Protein AF-A0A5C4Y982-F1 (afdb_monomer_lite)

Structure (mmCIF, N/CA/C/O backbone):
data_AF-A0A5C4Y982-F1
#
_entry.id   AF-A0A5C4Y982-F1
#
loop_
_atom_site.group_PDB
_atom_site.id
_atom_site.type_symbol
_atom_site.label_atom_id
_atom_site.label_alt_id
_atom_site.label_comp_id
_atom_site.label_asym_id
_atom_site.label_entity_id
_atom_site.label_seq_id
_atom_site.pdbx_PDB_ins_code
_atom_site.Cartn_x
_atom_site.Cartn_y
_atom_site.Cartn_z
_atom_site.occupancy
_atom_site.B_iso_or_equiv
_atom_site.auth_seq_id
_atom_site.auth_comp_id
_atom_site.auth_asym_id
_atom_site.auth_atom_id
_atom_site.pdbx_PDB_model_num
ATOM 1 N N . MET A 1 1 ? 5.265 4.286 -18.327 1.00 46.62 1 MET A N 1
ATOM 2 C CA . MET A 1 1 ? 4.415 5.341 -17.744 1.00 46.62 1 MET A CA 1
ATOM 3 C C . MET A 1 1 ? 5.182 5.895 -16.563 1.00 46.62 1 MET A C 1
ATOM 5 O O . MET A 1 1 ? 5.734 5.102 -15.815 1.00 46.62 1 MET A O 1
ATOM 9 N N . SER A 1 2 ? 5.356 7.209 -16.491 1.00 53.41 2 SER A N 1
ATOM 10 C CA . SER A 1 2 ? 6.083 7.868 -15.402 1.00 53.41 2 SER A CA 1
ATOM 11 C C . SER A 1 2 ? 5.191 7.870 -14.162 1.00 53.41 2 SER A C 1
ATOM 13 O O . SER A 1 2 ? 4.015 8.209 -14.298 1.00 53.41 2 SER A O 1
ATOM 15 N N . SER A 1 3 ? 5.716 7.511 -12.987 1.00 56.31 3 SER A N 1
ATOM 16 C CA . SER A 1 3 ? 5.014 7.715 -11.711 1.00 56.31 3 SER A CA 1
ATOM 17 C C . SER A 1 3 ? 4.462 9.148 -11.656 1.00 56.31 3 SER A C 1
ATOM 19 O O . SER A 1 3 ? 5.150 10.064 -12.127 1.00 56.31 3 SER A O 1
ATOM 21 N N . PRO A 1 4 ? 3.246 9.391 -11.135 1.00 58.78 4 PRO A N 1
ATOM 22 C CA . PRO A 1 4 ? 2.752 10.749 -11.024 1.00 58.78 4 PRO A CA 1
ATOM 23 C C . PRO A 1 4 ? 3.696 11.547 -10.122 1.00 58.78 4 PRO A C 1
ATOM 25 O O . PRO A 1 4 ? 4.178 11.009 -9.122 1.00 58.78 4 PRO A O 1
ATOM 28 N N . PRO A 1 5 ? 3.956 12.823 -10.453 1.00 66.62 5 PRO A N 1
ATOM 29 C CA . PRO A 1 5 ? 4.956 13.667 -9.790 1.00 66.62 5 PRO A CA 1
ATOM 30 C C . PRO A 1 5 ? 4.715 13.896 -8.285 1.00 66.62 5 PRO A C 1
ATOM 32 O O . PRO A 1 5 ? 5.527 14.538 -7.630 1.00 66.62 5 PRO A O 1
ATOM 35 N N . GLU A 1 6 ? 3.622 13.367 -7.737 1.00 84.12 6 GLU A N 1
ATOM 36 C CA . GLU A 1 6 ? 3.155 13.571 -6.366 1.00 84.12 6 GLU A CA 1
ATOM 37 C C . GLU A 1 6 ? 3.273 12.312 -5.486 1.00 84.12 6 GLU A C 1
ATOM 39 O O . GLU A 1 6 ? 2.975 12.373 -4.296 1.00 84.12 6 GLU A O 1
ATOM 44 N N . ALA A 1 7 ? 3.691 11.163 -6.035 1.00 86.62 7 ALA A N 1
ATOM 45 C CA . ALA A 1 7 ? 3.870 9.928 -5.267 1.00 86.62 7 ALA A CA 1
ATOM 46 C C . ALA A 1 7 ? 5.219 9.929 -4.524 1.00 86.62 7 ALA A C 1
ATOM 48 O O . ALA A 1 7 ? 6.195 9.341 -4.987 1.00 86.62 7 ALA A O 1
ATOM 49 N N . THR A 1 8 ? 5.281 10.641 -3.398 1.00 92.31 8 THR A N 1
ATOM 50 C CA . THR A 1 8 ? 6.511 10.863 -2.618 1.00 92.31 8 THR A CA 1
ATOM 51 C C . THR A 1 8 ? 6.605 10.040 -1.341 1.00 92.31 8 THR A C 1
ATOM 53 O O . THR A 1 8 ? 7.682 9.974 -0.757 1.00 92.31 8 THR A O 1
ATOM 56 N N . GLU A 1 9 ? 5.515 9.414 -0.903 1.00 93.56 9 GLU A N 1
ATOM 57 C CA . GLU A 1 9 ? 5.486 8.645 0.338 1.00 93.56 9 GLU A CA 1
ATOM 58 C C . GLU A 1 9 ? 5.643 7.153 0.067 1.00 93.56 9 GLU A C 1
ATOM 60 O O . GLU A 1 9 ? 5.057 6.614 -0.875 1.00 93.56 9 GLU A O 1
ATOM 65 N N . PHE A 1 10 ? 6.416 6.473 0.910 1.00 90.56 10 PHE A N 1
ATOM 66 C CA . PHE A 1 10 ? 6.598 5.031 0.806 1.00 90.56 10 PHE A CA 1
ATOM 67 C C . PHE A 1 10 ? 5.492 4.292 1.564 1.00 90.56 10 PHE A C 1
ATOM 69 O O . PHE A 1 10 ? 5.273 4.517 2.752 1.00 90.56 10 PHE A O 1
ATOM 76 N N . PHE A 1 11 ? 4.826 3.371 0.878 1.00 89.56 11 PHE A N 1
ATOM 77 C CA . PHE A 1 11 ? 3.827 2.469 1.433 1.00 89.56 11 PHE A CA 1
ATOM 78 C C . PHE A 1 11 ? 4.364 1.038 1.379 1.00 89.56 11 PHE A C 1
ATOM 80 O O . PHE A 1 11 ? 4.908 0.612 0.361 1.00 89.56 11 PHE A O 1
ATOM 87 N N . SER A 1 12 ? 4.195 0.279 2.458 1.00 89.81 12 SER A N 1
ATOM 88 C CA . SER A 1 12 ? 4.507 -1.149 2.494 1.00 89.81 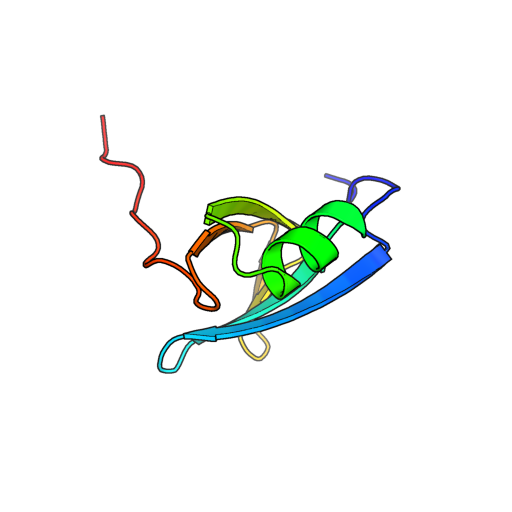12 SER A CA 1
ATOM 89 C C . SER A 1 12 ? 3.525 -1.859 3.404 1.00 89.81 12 SER A C 1
ATOM 91 O O . SER A 1 12 ? 3.321 -1.441 4.544 1.00 89.81 12 SER A O 1
ATOM 93 N N . MET A 1 13 ? 2.922 -2.930 2.904 1.00 85.62 13 MET A N 1
ATOM 94 C CA . MET A 1 13 ? 1.965 -3.713 3.664 1.00 85.62 13 MET A CA 1
ATOM 95 C C . MET A 1 13 ? 2.023 -5.187 3.288 1.00 85.62 13 MET A C 1
ATOM 97 O O . MET A 1 13 ? 2.228 -5.536 2.127 1.00 85.62 13 MET A O 1
ATOM 101 N N . THR A 1 14 ? 1.802 -6.050 4.275 1.00 84.19 14 THR A N 1
ATOM 102 C CA . THR A 1 14 ? 1.803 -7.503 4.105 1.00 84.19 14 THR A CA 1
ATOM 103 C C . THR A 1 14 ? 0.393 -8.049 4.303 1.00 84.19 14 THR A C 1
ATOM 105 O O . THR A 1 14 ? -0.233 -7.805 5.331 1.00 84.19 14 THR A O 1
ATOM 108 N N . TYR A 1 15 ? -0.100 -8.794 3.315 1.00 76.56 15 TYR A N 1
ATOM 109 C CA . TYR A 1 15 ? -1.344 -9.554 3.362 1.00 76.56 15 TYR A CA 1
ATOM 110 C C . TYR A 1 15 ? -1.034 -11.041 3.165 1.00 76.56 15 TYR A C 1
ATOM 112 O O . TYR A 1 15 ? -0.621 -11.468 2.084 1.00 76.56 15 TYR A O 1
ATOM 120 N N . GLY A 1 16 ? -1.215 -11.837 4.221 1.00 78.56 16 GLY A N 1
ATOM 121 C CA . GLY A 1 16 ? -0.765 -13.229 4.235 1.00 78.56 16 GLY A CA 1
ATOM 122 C C . GLY A 1 16 ? 0.746 -13.314 3.999 1.00 78.56 16 GLY A C 1
ATOM 123 O O . GLY A 1 16 ? 1.524 -12.746 4.758 1.00 78.56 16 GLY A O 1
ATOM 124 N N . GLU A 1 17 ? 1.154 -13.998 2.930 1.00 78.50 17 GLU A N 1
ATOM 125 C CA . GLU A 1 17 ? 2.562 -14.121 2.514 1.00 78.50 17 GLU A CA 1
ATOM 126 C C . GLU A 1 17 ? 2.987 -13.053 1.489 1.00 78.50 17 GLU A C 1
ATOM 128 O O . GLU A 1 17 ? 4.149 -12.992 1.090 1.00 78.50 17 GLU A O 1
ATOM 133 N N . ILE A 1 18 ? 2.055 -12.203 1.045 1.00 75.00 18 ILE A N 1
ATOM 134 C CA . ILE A 1 18 ? 2.295 -11.221 -0.011 1.00 75.00 18 ILE A CA 1
ATOM 135 C C . ILE A 1 18 ? 2.572 -9.869 0.630 1.00 75.00 18 ILE A C 1
ATOM 137 O O . ILE A 1 18 ? 1.682 -9.242 1.199 1.00 75.00 18 ILE A O 1
ATOM 141 N N . THR A 1 19 ? 3.798 -9.383 0.478 1.00 84.06 19 THR A N 1
ATOM 142 C CA . THR A 1 19 ? 4.122 -7.980 0.749 1.00 84.06 19 THR A CA 1
ATOM 143 C C . THR A 1 19 ? 3.972 -7.179 -0.535 1.00 84.06 19 THR A C 1
ATOM 145 O O . THR A 1 19 ? 4.526 -7.564 -1.565 1.00 84.06 19 THR A O 1
ATOM 148 N N . VAL A 1 20 ? 3.224 -6.081 -0.460 1.00 83.44 20 VAL A N 1
ATOM 149 C CA . VAL A 1 20 ? 3.119 -5.060 -1.501 1.00 83.44 20 VAL A CA 1
ATOM 150 C C . VAL A 1 20 ? 3.735 -3.787 -0.957 1.00 83.44 20 VAL A C 1
ATOM 152 O O . VAL A 1 20 ? 3.272 -3.246 0.047 1.00 83.44 20 VAL A O 1
ATOM 155 N N . SER A 1 21 ? 4.763 -3.298 -1.635 1.00 88.12 21 SER A N 1
ATOM 156 C CA . SER A 1 21 ? 5.394 -2.025 -1.311 1.00 88.12 21 SER A CA 1
ATOM 157 C C . SER A 1 21 ? 5.582 -1.170 -2.552 1.00 88.12 21 SER A C 1
ATOM 159 O O . SER A 1 21 ? 5.708 -1.703 -3.649 1.00 88.12 21 SER A O 1
ATOM 161 N N . GLY A 1 22 ? 5.573 0.149 -2.391 1.00 89.56 22 GLY A N 1
ATOM 162 C CA . GLY A 1 22 ? 5.766 1.107 -3.474 1.00 89.56 22 GLY A CA 1
ATOM 163 C C . GLY A 1 22 ? 5.475 2.533 -3.026 1.00 89.56 22 GLY A C 1
ATOM 164 O O . GLY A 1 22 ? 5.451 2.826 -1.832 1.00 89.56 22 GLY A O 1
ATOM 165 N N . TRP A 1 23 ? 5.262 3.426 -3.986 1.00 91.88 23 TRP A N 1
ATOM 166 C CA . TRP A 1 23 ? 5.085 4.852 -3.711 1.00 91.88 23 TRP A CA 1
ATOM 167 C C . TRP A 1 23 ? 3.626 5.276 -3.840 1.00 91.88 23 TRP A C 1
ATOM 169 O O . TRP A 1 23 ? 2.912 4.819 -4.734 1.00 91.88 23 TRP A O 1
ATOM 179 N N . VAL A 1 24 ? 3.187 6.172 -2.960 1.00 92.12 24 VAL A N 1
ATOM 180 C CA . VAL A 1 24 ? 1.842 6.757 -2.937 1.00 92.12 24 VAL A CA 1
ATOM 181 C C . VAL A 1 24 ? 1.924 8.263 -2.695 1.00 92.12 24 VAL A C 1
ATOM 183 O O . VAL A 1 24 ? 2.948 8.795 -2.268 1.00 92.12 24 VAL A O 1
ATOM 186 N N . THR A 1 25 ? 0.841 8.982 -2.978 1.00 92.94 25 THR A N 1
ATOM 187 C CA . THR A 1 25 ? 0.740 10.408 -2.629 1.00 92.94 25 THR A CA 1
ATOM 188 C C . THR A 1 25 ? 0.549 10.594 -1.116 1.00 92.94 25 THR A C 1
ATOM 190 O O . THR A 1 25 ? -0.119 9.747 -0.511 1.00 92.94 25 THR A O 1
ATOM 193 N N . PRO A 1 26 ? 0.982 11.720 -0.517 1.00 93.31 26 PRO A N 1
ATOM 194 C CA . PRO A 1 26 ? 0.784 11.993 0.911 1.00 93.31 26 PRO A CA 1
ATOM 195 C C . PRO A 1 26 ? -0.666 11.881 1.405 1.00 93.31 26 PRO A C 1
ATOM 197 O O . PRO A 1 26 ? -0.912 11.361 2.491 1.00 93.31 26 PRO A O 1
ATOM 200 N N . ASP A 1 27 ? -1.647 12.321 0.607 1.00 92.69 27 ASP A N 1
ATOM 201 C CA . ASP A 1 27 ? -3.064 12.226 0.993 1.00 92.69 27 ASP A CA 1
ATOM 202 C C . ASP A 1 27 ? -3.545 10.772 1.093 1.00 92.69 27 ASP A C 1
ATOM 204 O O . ASP A 1 27 ? -4.255 10.415 2.031 1.00 92.69 27 ASP A O 1
ATOM 208 N N . VAL A 1 28 ? -3.105 9.913 0.169 1.00 91.19 28 VAL A N 1
ATOM 209 C CA . VAL A 1 28 ? -3.410 8.477 0.204 1.00 91.19 28 VAL A CA 1
ATOM 210 C C . VAL A 1 28 ? -2.855 7.844 1.475 1.00 91.19 28 VAL A C 1
ATOM 212 O O . VAL A 1 28 ? -3.613 7.172 2.171 1.00 91.19 28 VAL A O 1
ATOM 215 N N . LEU A 1 29 ? -1.583 8.089 1.814 1.00 90.81 29 LEU A N 1
ATOM 216 C CA . LEU A 1 29 ? -0.984 7.523 3.027 1.00 90.81 29 LEU A CA 1
ATOM 217 C C . LEU A 1 29 ? -1.753 7.959 4.283 1.00 90.81 29 LEU A C 1
ATOM 219 O O . LEU A 1 29 ? -2.137 7.117 5.089 1.00 90.81 29 LEU A O 1
ATOM 223 N N . ARG A 1 30 ? -2.089 9.249 4.395 1.00 92.19 30 ARG A N 1
ATOM 224 C CA . AR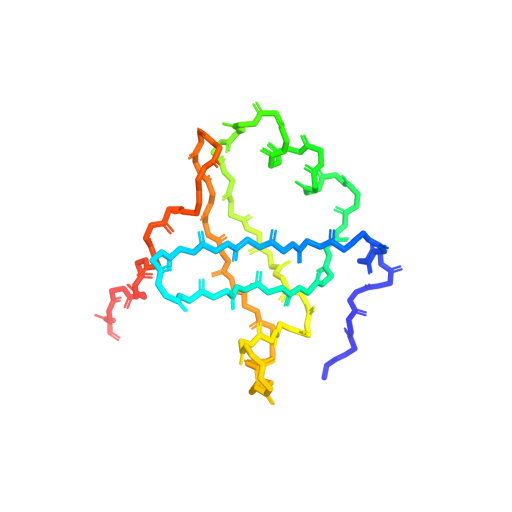G A 1 30 ? -2.877 9.784 5.517 1.00 92.19 30 ARG A CA 1
ATOM 225 C C . ARG A 1 30 ? -4.233 9.086 5.676 1.00 92.19 30 ARG A C 1
ATOM 227 O O . ARG A 1 30 ? -4.681 8.843 6.793 1.00 92.19 30 ARG A O 1
ATOM 234 N N . ARG A 1 31 ? -4.908 8.778 4.567 1.00 91.38 31 ARG A N 1
ATOM 235 C CA . ARG A 1 31 ? -6.220 8.109 4.573 1.00 91.38 31 ARG A CA 1
ATOM 236 C C . ARG A 1 31 ? -6.114 6.624 4.928 1.00 91.38 31 ARG A C 1
ATOM 238 O O . ARG A 1 31 ? -6.972 6.115 5.647 1.00 91.38 31 ARG A O 1
ATOM 245 N N . VAL A 1 32 ? -5.049 5.953 4.479 1.00 87.81 32 VAL A N 1
ATOM 246 C CA . VAL A 1 32 ? -4.686 4.594 4.919 1.00 87.81 32 VAL A CA 1
ATOM 247 C C . VAL A 1 32 ? -4.473 4.572 6.435 1.00 87.81 32 VAL A C 1
ATOM 249 O O . VAL A 1 32 ? -5.092 3.776 7.135 1.00 87.81 32 VAL A O 1
ATOM 252 N N . GLU A 1 33 ? -3.655 5.477 6.971 1.00 88.12 33 GLU A N 1
ATOM 253 C CA . GLU A 1 33 ? -3.368 5.554 8.412 1.00 88.12 33 GLU A CA 1
ATOM 254 C C . GLU A 1 33 ? -4.611 5.875 9.253 1.00 88.12 33 GLU A C 1
ATOM 256 O O . GLU A 1 33 ? -4.751 5.387 10.373 1.00 88.12 33 GLU A O 1
ATOM 261 N N . ALA A 1 34 ? -5.548 6.649 8.701 1.00 89.75 34 ALA A N 1
ATOM 262 C CA . ALA A 1 34 ? -6.838 6.931 9.325 1.00 89.75 34 ALA A CA 1
ATOM 263 C C . ALA A 1 34 ? -7.810 5.731 9.315 1.00 89.75 34 ALA A C 1
ATOM 265 O O . ALA A 1 34 ? -8.900 5.828 9.882 1.00 89.75 34 ALA A O 1
ATOM 266 N N . GLY A 1 35 ? -7.450 4.608 8.680 1.00 86.94 35 GLY A N 1
ATOM 267 C CA . GLY A 1 35 ? -8.307 3.425 8.585 1.00 86.94 35 GLY A CA 1
ATOM 268 C C . GLY A 1 35 ? -9.500 3.606 7.643 1.00 86.94 35 GLY A C 1
ATOM 269 O O . GLY A 1 35 ? -10.482 2.869 7.750 1.00 86.94 35 GLY A O 1
ATOM 270 N N . GLU A 1 36 ? -9.451 4.587 6.737 1.00 89.50 36 GLU A N 1
ATOM 271 C CA . GLU A 1 36 ? -10.539 4.838 5.794 1.00 89.50 36 GLU A CA 1
ATOM 272 C C . GLU A 1 36 ? -10.724 3.674 4.809 1.00 89.50 36 GLU A C 1
ATOM 274 O O . GLU A 1 36 ? -9.822 2.875 4.560 1.00 89.50 36 GLU A O 1
ATOM 279 N N . VAL A 1 37 ? -11.912 3.600 4.204 1.00 86.94 37 VAL A N 1
ATOM 280 C CA . VAL A 1 37 ? -12.171 2.693 3.081 1.00 86.94 37 VAL A CA 1
ATOM 281 C C . VAL A 1 37 ? -11.821 3.414 1.786 1.00 86.94 37 VAL A C 1
ATOM 283 O O . VAL A 1 37 ? -12.537 4.326 1.367 1.00 86.94 37 VAL A O 1
ATOM 286 N N . ILE A 1 38 ? -10.711 3.027 1.157 1.00 86.88 38 ILE A N 1
ATOM 287 C CA . ILE A 1 38 ? -10.173 3.716 -0.017 1.00 86.88 38 ILE A CA 1
ATOM 288 C C . ILE A 1 38 ? -9.670 2.746 -1.086 1.00 86.88 38 ILE A C 1
A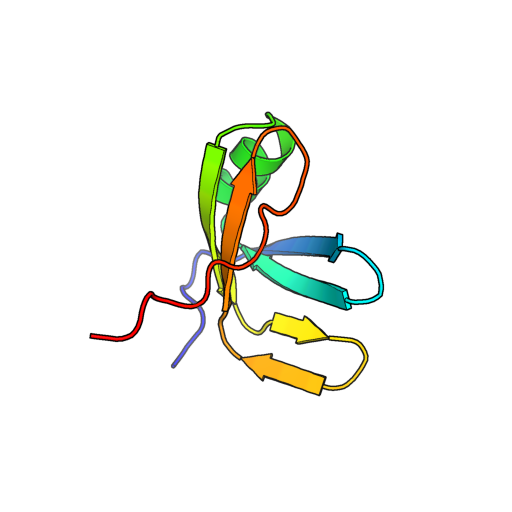TOM 290 O O . ILE A 1 38 ? -9.176 1.660 -0.794 1.00 86.88 38 ILE A O 1
ATOM 294 N N . ARG A 1 39 ? -9.747 3.173 -2.349 1.00 89.00 39 ARG A N 1
ATOM 295 C CA . ARG A 1 39 ? -9.067 2.536 -3.481 1.00 89.00 39 ARG A CA 1
ATOM 296 C C . ARG A 1 39 ? -7.995 3.489 -3.993 1.00 89.00 39 ARG A C 1
ATOM 298 O O . ARG A 1 39 ? -8.298 4.654 -4.243 1.00 89.00 39 ARG A O 1
ATOM 305 N N . PHE A 1 40 ? -6.769 3.011 -4.149 1.00 85.81 40 PHE A N 1
ATOM 306 C CA . PHE A 1 40 ? -5.636 3.830 -4.580 1.00 85.81 40 PHE A CA 1
ATOM 307 C C . PHE A 1 40 ? -4.658 3.028 -5.431 1.00 85.81 40 PHE A C 1
ATOM 309 O O . PHE A 1 40 ? -4.749 1.804 -5.515 1.00 85.81 40 PHE A O 1
ATOM 316 N N . VAL A 1 41 ? -3.732 3.734 -6.074 1.00 86.75 41 VAL A N 1
ATOM 317 C CA . VAL A 1 41 ? -2.666 3.123 -6.868 1.00 86.75 41 VAL A CA 1
ATOM 318 C C . VAL A 1 41 ? -1.358 3.187 -6.088 1.00 86.75 41 VAL A C 1
ATOM 320 O O . VAL A 1 41 ? -0.988 4.250 -5.591 1.00 86.75 41 VAL A O 1
ATOM 323 N N . VAL A 1 42 ? -0.674 2.050 -5.989 1.00 87.62 42 VAL A N 1
ATOM 324 C CA . VAL A 1 42 ? 0.716 1.939 -5.542 1.00 87.62 42 VAL A CA 1
ATOM 325 C C . VAL A 1 42 ? 1.597 1.954 -6.783 1.00 87.62 42 VAL A C 1
ATOM 327 O O . VAL A 1 42 ? 1.476 1.070 -7.632 1.00 87.62 42 VAL A O 1
ATOM 330 N N . TYR A 1 43 ? 2.469 2.952 -6.894 1.00 85.38 43 TYR A N 1
ATOM 331 C CA . TYR A 1 43 ? 3.341 3.125 -8.053 1.00 85.38 43 TYR A CA 1
ATOM 332 C C . TYR A 1 43 ? 4.652 2.368 -7.884 1.00 85.38 43 TYR A C 1
ATOM 334 O O . TYR A 1 43 ? 5.277 2.428 -6.820 1.00 85.38 43 TYR A O 1
ATOM 342 N N . GLY A 1 44 ? 5.081 1.690 -8.952 1.00 84.62 44 GLY A N 1
ATOM 343 C CA . GLY A 1 44 ? 6.309 0.894 -8.954 1.00 84.62 44 GLY A CA 1
ATOM 344 C C . GLY A 1 44 ? 6.299 -0.207 -7.894 1.00 84.62 44 GLY A C 1
ATOM 345 O O . GLY A 1 44 ? 7.292 -0.394 -7.194 1.00 84.62 44 GLY A O 1
ATOM 346 N N . ALA A 1 45 ? 5.168 -0.893 -7.745 1.00 84.88 45 ALA A N 1
ATOM 347 C CA . ALA A 1 45 ? 4.977 -1.875 -6.702 1.00 84.88 45 ALA A CA 1
ATOM 348 C C . ALA A 1 45 ? 5.912 -3.084 -6.857 1.00 84.88 45 ALA A C 1
ATOM 350 O O . ALA A 1 45 ? 6.208 -3.539 -7.971 1.00 84.88 45 ALA A O 1
ATOM 351 N N . MET A 1 46 ? 6.346 -3.632 -5.724 1.00 82.88 46 MET A N 1
ATOM 352 C CA . MET A 1 46 ? 7.200 -4.815 -5.660 1.00 82.88 46 MET A CA 1
ATOM 353 C C . MET A 1 46 ? 6.651 -5.843 -4.671 1.00 82.88 46 MET A C 1
ATOM 355 O O . MET A 1 46 ? 6.045 -5.488 -3.657 1.00 82.88 46 MET A O 1
ATOM 359 N N . SER A 1 47 ? 6.890 -7.119 -4.973 1.00 82.00 47 SER A N 1
ATOM 360 C CA . SER A 1 47 ? 6.686 -8.229 -4.045 1.00 82.00 47 SER A CA 1
ATOM 361 C C . SER A 1 47 ? 7.958 -9.057 -3.957 1.00 82.00 47 SER A C 1
ATOM 363 O O . SER A 1 47 ? 8.393 -9.636 -4.953 1.00 82.00 47 SER A O 1
ATOM 365 N N . ALA A 1 48 ? 8.573 -9.065 -2.771 1.00 80.25 48 ALA A N 1
ATOM 366 C CA . ALA A 1 48 ? 9.961 -9.489 -2.598 1.00 80.25 48 ALA A CA 1
ATOM 367 C C . ALA A 1 48 ? 10.857 -8.799 -3.649 1.00 80.25 48 ALA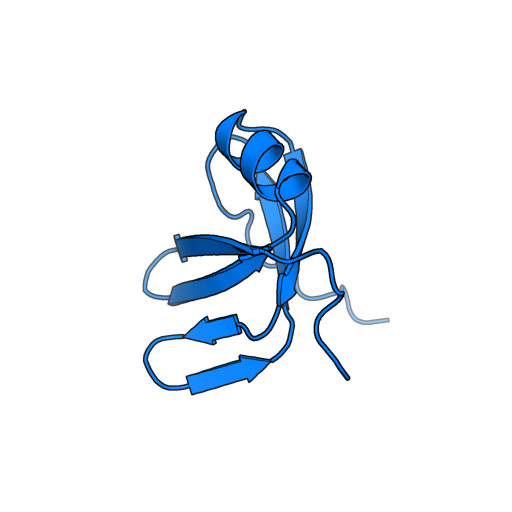 A C 1
ATOM 369 O O . ALA A 1 48 ? 10.941 -7.572 -3.659 1.00 80.25 48 ALA A O 1
ATOM 370 N N . ASP A 1 49 ? 11.441 -9.564 -4.569 1.00 81.06 49 ASP A N 1
ATOM 371 C CA . ASP A 1 49 ? 12.315 -9.058 -5.635 1.00 81.06 49 ASP A CA 1
ATOM 372 C C . ASP A 1 49 ? 11.621 -8.960 -7.007 1.00 81.06 49 ASP A C 1
ATOM 374 O O . ASP A 1 49 ? 12.259 -8.688 -8.026 1.00 81.06 49 ASP A O 1
ATOM 378 N N . ILE A 1 50 ? 10.308 -9.191 -7.065 1.00 81.88 50 ILE A N 1
ATOM 379 C CA . ILE A 1 50 ? 9.532 -9.178 -8.306 1.00 81.88 50 ILE A CA 1
ATOM 380 C C . ILE A 1 50 ? 8.875 -7.809 -8.473 1.00 81.88 50 ILE A C 1
ATOM 382 O O . ILE A 1 50 ? 8.073 -7.380 -7.642 1.00 81.88 50 ILE A O 1
ATOM 386 N N . SER A 1 51 ? 9.184 -7.133 -9.582 1.00 84.31 51 SER A N 1
ATOM 387 C CA . SER A 1 51 ? 8.480 -5.912 -9.980 1.00 84.31 51 SER A CA 1
ATOM 388 C C . SER A 1 51 ? 7.089 -6.260 -10.505 1.00 84.31 51 SER A C 1
ATOM 390 O O . SER A 1 51 ? 6.953 -7.035 -11.452 1.00 84.31 51 SER A O 1
ATOM 392 N N . LEU A 1 52 ? 6.061 -5.678 -9.889 1.00 83.12 52 LEU A N 1
ATOM 393 C CA . LEU A 1 52 ? 4.659 -5.861 -10.270 1.00 83.12 52 LEU A CA 1
ATOM 394 C C . LEU A 1 52 ? 4.127 -4.700 -11.125 1.00 83.12 52 LEU A C 1
ATOM 396 O O . LEU A 1 52 ? 3.057 -4.816 -11.718 1.00 83.12 52 LEU A O 1
ATOM 400 N N . GLY A 1 53 ? 4.878 -3.599 -11.219 1.00 85.12 53 GLY A N 1
ATOM 401 C CA . GLY A 1 53 ? 4.418 -2.367 -11.860 1.00 85.12 53 GLY A CA 1
ATOM 402 C C . GLY A 1 53 ? 3.432 -1.609 -10.973 1.00 85.12 53 GLY A C 1
ATOM 403 O O . GLY A 1 53 ? 3.481 -1.715 -9.753 1.00 85.12 53 GLY A O 1
ATOM 404 N N . ASP A 1 54 ? 2.546 -0.817 -11.565 1.00 87.81 54 ASP A N 1
ATOM 405 C CA . ASP A 1 54 ? 1.565 -0.054 -10.791 1.00 87.81 54 ASP A CA 1
ATOM 406 C C . ASP A 1 54 ? 0.376 -0.947 -10.409 1.00 87.81 54 ASP A C 1
ATOM 408 O O . ASP A 1 54 ? -0.216 -1.608 -11.265 1.00 87.81 54 ASP A O 1
ATOM 412 N N . LEU A 1 55 ? 0.001 -0.956 -9.128 1.00 84.12 55 LEU A N 1
ATOM 413 C CA . LEU A 1 55 ? -1.083 -1.792 -8.609 1.00 84.12 55 LEU A CA 1
ATOM 414 C C . LEU A 1 55 ? -2.238 -0.953 -8.093 1.00 84.12 55 LEU A C 1
ATOM 416 O O . LEU A 1 55 ? -2.039 -0.010 -7.337 1.00 84.12 55 LEU A O 1
ATOM 420 N N . THR A 1 56 ? -3.463 -1.344 -8.441 1.00 86.62 56 THR A N 1
ATOM 421 C CA . THR A 1 56 ? -4.663 -0.794 -7.805 1.00 86.62 56 THR A CA 1
ATOM 422 C C . THR A 1 56 ? -5.000 -1.616 -6.567 1.00 86.62 56 THR A C 1
ATOM 424 O O . THR A 1 56 ? -5.380 -2.782 -6.673 1.00 86.62 56 THR A O 1
ATOM 427 N N . CYS A 1 57 ? -4.895 -0.993 -5.400 1.00 83.12 57 CYS A N 1
ATOM 428 C CA . CYS A 1 57 ? -5.152 -1.596 -4.101 1.00 83.12 57 CYS A CA 1
ATOM 429 C C . CYS A 1 57 ? -6.459 -1.059 -3.513 1.00 83.12 57 CYS A C 1
ATOM 431 O O . CYS A 1 57 ? -6.836 0.093 -3.741 1.00 83.12 57 CYS A O 1
ATOM 433 N N . SER A 1 58 ? -7.145 -1.898 -2.740 1.00 86.25 58 SER A N 1
ATOM 434 C CA . SER A 1 58 ? -8.266 -1.479 -1.898 1.00 86.25 58 SER A CA 1
ATOM 435 C C . SER A 1 58 ? -7.855 -1.657 -0.443 1.00 86.25 58 SER A C 1
ATOM 437 O O . SER A 1 58 ? -7.242 -2.660 -0.093 1.00 86.25 58 SER A O 1
ATOM 439 N N . PHE A 1 59 ? -8.171 -0.686 0.395 1.00 83.75 59 PHE A N 1
ATOM 440 C CA . PHE A 1 59 ? -7.840 -0.678 1.811 1.00 83.75 59 PHE A CA 1
ATOM 441 C C . PHE A 1 59 ? -9.093 -0.359 2.608 1.00 83.75 59 PHE A C 1
ATOM 443 O O . PHE A 1 59 ? -9.892 0.480 2.190 1.00 83.75 59 PHE A O 1
ATOM 450 N N . ALA A 1 60 ? -9.292 -1.064 3.714 1.00 83.50 60 ALA A N 1
ATOM 451 C CA . ALA A 1 60 ? -10.452 -0.911 4.571 1.00 83.50 60 ALA A CA 1
ATOM 452 C C . ALA A 1 60 ? -10.055 -1.157 6.026 1.00 83.50 60 ALA A C 1
ATOM 454 O O . ALA A 1 60 ? -9.573 -2.233 6.367 1.00 83.50 60 ALA A O 1
ATOM 455 N N . GLY A 1 61 ? -10.283 -0.168 6.894 1.00 78.56 61 GLY A N 1
ATOM 456 C CA . GLY A 1 61 ? -10.224 -0.374 8.342 1.00 78.56 61 GLY A CA 1
ATOM 457 C C . GLY A 1 61 ? -8.851 -0.764 8.888 1.00 78.56 61 GLY A C 1
ATOM 458 O O . GLY A 1 61 ? -8.792 -1.448 9.903 1.00 78.56 61 GLY A O 1
ATOM 459 N N . GLY A 1 62 ? -7.760 -0.353 8.236 1.00 76.44 62 GLY A N 1
ATOM 460 C CA . GLY A 1 62 ? -6.410 -0.712 8.675 1.00 76.44 62 GLY A CA 1
ATOM 461 C C . GLY A 1 62 ? -5.799 -1.900 7.932 1.00 76.44 62 GLY A C 1
ATOM 462 O O . GLY A 1 62 ? -4.653 -2.233 8.212 1.00 76.44 62 GLY A O 1
ATOM 463 N N . GLU A 1 63 ? -6.525 -2.525 6.998 1.00 80.38 63 GLU A N 1
ATOM 464 C CA . GLU A 1 63 ? -6.084 -3.717 6.268 1.00 80.38 63 GLU A CA 1
ATOM 465 C C . GLU A 1 63 ? -6.229 -3.562 4.747 1.00 80.38 63 GLU A C 1
ATOM 467 O O . GLU A 1 63 ? -7.143 -2.895 4.250 1.00 80.38 63 GLU A O 1
ATOM 472 N N . LEU A 1 64 ? -5.339 -4.213 3.984 1.00 77.44 64 LEU A N 1
ATOM 473 C CA . LEU A 1 64 ? -5.565 -4.429 2.554 1.00 77.44 64 LEU A CA 1
ATOM 474 C C . LEU A 1 64 ? -6.825 -5.282 2.402 1.00 77.44 64 LEU A C 1
ATOM 476 O O . LEU A 1 64 ? -6.861 -6.442 2.816 1.00 77.44 64 LEU A O 1
ATOM 480 N N . ALA A 1 65 ? -7.856 -4.706 1.791 1.00 74.06 65 ALA A N 1
ATOM 481 C CA . ALA A 1 65 ? -9.020 -5.472 1.397 1.00 74.06 65 ALA A CA 1
ATOM 482 C C . ALA A 1 65 ? -8.586 -6.480 0.321 1.00 74.06 65 ALA A C 1
ATOM 484 O O . ALA A 1 65 ? -7.751 -6.136 -0.526 1.00 74.06 65 ALA A O 1
ATOM 485 N N . PRO A 1 66 ? -9.128 -7.712 0.336 1.00 64.94 66 PRO A N 1
ATOM 486 C CA . PRO A 1 66 ? -8.767 -8.726 -0.642 1.00 64.94 66 PRO A CA 1
ATOM 487 C C . PRO A 1 66 ? -8.871 -8.138 -2.048 1.00 64.94 66 PRO A C 1
ATOM 489 O O . PRO 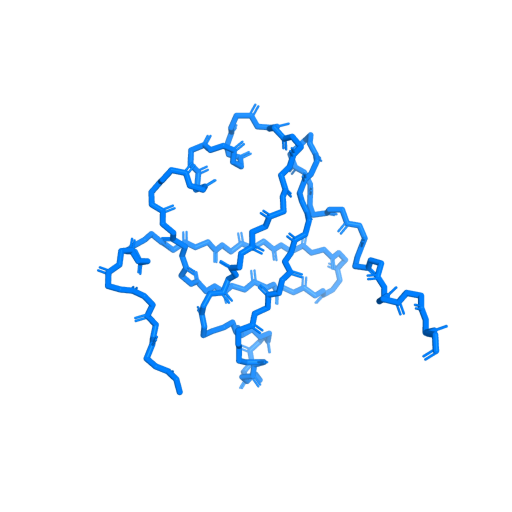A 1 66 ? -9.854 -7.464 -2.371 1.00 64.94 66 PRO A O 1
ATOM 492 N N . PHE A 1 67 ? -7.835 -8.363 -2.862 1.00 59.94 67 PHE A N 1
ATOM 493 C CA . PHE A 1 67 ? -7.833 -7.991 -4.271 1.00 59.94 67 PHE A CA 1
ATOM 494 C C . PHE A 1 67 ? -9.017 -8.697 -4.932 1.00 59.94 67 PHE A C 1
ATOM 496 O O . PHE A 1 67 ? -8.921 -9.856 -5.327 1.00 59.94 67 PHE A O 1
ATOM 503 N N . GLY A 1 68 ? -10.160 -8.021 -5.021 1.00 51.00 68 GLY A N 1
ATOM 504 C CA . GLY A 1 68 ? -11.212 -8.441 -5.923 1.00 51.00 68 GLY A CA 1
ATOM 505 C C . GLY A 1 68 ? -10.598 -8.383 -7.310 1.00 51.00 68 GLY A C 1
ATOM 506 O O . GLY A 1 68 ? -10.356 -7.286 -7.820 1.00 51.00 68 GLY A O 1
ATOM 507 N N . LEU A 1 69 ? -10.281 -9.547 -7.888 1.00 42.50 69 LEU A N 1
ATOM 508 C CA . LEU A 1 69 ? -10.044 -9.628 -9.323 1.00 42.50 69 LEU A CA 1
ATOM 509 C C . LEU A 1 69 ? -11.227 -8.909 -9.981 1.00 42.50 69 LEU A C 1
ATOM 511 O O . LEU A 1 69 ? -12.357 -9.121 -9.530 1.00 42.50 69 LEU A O 1
ATOM 515 N N . PRO A 1 70 ? -11.000 -8.022 -10.967 1.00 43.91 70 PRO A N 1
ATOM 516 C CA . PRO A 1 70 ? -12.113 -7.434 -11.693 1.00 43.91 70 PRO A CA 1
ATOM 517 C C . PRO A 1 70 ? -13.003 -8.589 -12.144 1.00 43.91 70 PRO A C 1
ATOM 519 O O . PRO A 1 70 ? -12.505 -9.525 -12.771 1.00 43.91 70 PRO A O 1
ATOM 522 N N . GLU A 1 71 ? -14.275 -8.572 -11.736 1.00 45.88 71 GLU A N 1
ATOM 523 C CA . GLU A 1 71 ? -15.247 -9.544 -12.222 1.00 45.88 71 GLU A CA 1
ATOM 524 C C . GLU A 1 71 ? -15.198 -9.450 -13.745 1.00 45.88 71 GLU A C 1
ATOM 526 O O . GLU A 1 71 ? -15.490 -8.400 -14.322 1.00 45.88 71 GLU A O 1
ATOM 531 N N . GLY A 1 72 ? -14.659 -10.499 -14.370 1.00 41.25 72 GLY A N 1
ATOM 532 C CA . GLY A 1 72 ? -14.456 -10.541 -15.807 1.00 41.25 72 GLY A CA 1
ATOM 533 C C . GLY A 1 72 ? -15.798 -10.328 -16.486 1.00 41.25 72 GLY A C 1
ATOM 534 O O . GLY A 1 72 ? -16.752 -11.047 -16.194 1.00 41.25 72 GLY A O 1
ATOM 535 N N . ASN A 1 73 ? -15.854 -9.328 -17.358 1.00 37.50 73 ASN A N 1
ATOM 536 C CA . ASN A 1 73 ? -16.950 -9.139 -18.294 1.00 37.50 73 ASN A CA 1
ATOM 537 C C . ASN A 1 73 ? -16.470 -9.550 -19.683 1.00 37.50 73 ASN A C 1
ATOM 539 O O . ASN A 1 73 ? -15.356 -9.106 -20.054 1.00 37.50 73 ASN A O 1
#

Foldseek 3Di:
DDDPPQQPDWDWDDDPLWIKIATHHPVVVVCLVVQHFDWDKGAQIDTPHDGPGIDTWTTGRNDTDPPPDPPDD

pLDDT: mean 79.59, std 14.34, range [37.5, 93.56]

Organism: NCBI:txid585398

Secondary struc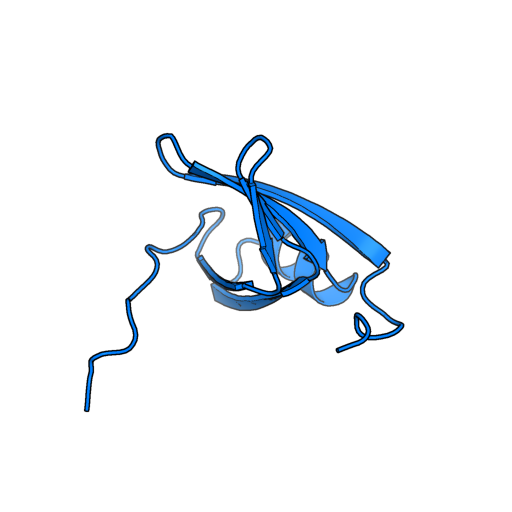ture (DSSP, 8-state):
-PPPTT--EEEEEEETTEEEEEEE-HHHHHHHHTT--EEEEEEEEEETTEEEEEEEEEEETTEE---------

Radius of gyration: 12.01 Å; chains: 1; bounding box: 29×28×28 Å

Sequence (73 aa):
MSSPPEATEFFSMTYGEITVSGWVTPDVLRRVEAGEVIRFVVYGAMSADISLGDLTCSFAGGELAPFGLPEGN